Protein AF-A0A955K442-F1 (afdb_monomer_lite)

Radius of gyration: 13.96 Å; chains: 1; bounding box: 40×21×34 Å

pLDDT: mean 75.68, std 18.74, range [34.56, 96.56]

Structure (mmCIF, N/CA/C/O backbone):
data_AF-A0A955K442-F1
#
_entry.id   AF-A0A955K442-F1
#
loop_
_atom_site.group_PDB
_atom_site.id
_atom_site.type_symbol
_atom_site.label_atom_id
_atom_site.label_alt_id
_atom_site.label_comp_id
_atom_site.label_asym_id
_atom_site.label_entity_id
_atom_site.label_seq_id
_atom_site.pdbx_PDB_ins_code
_atom_site.Cartn_x
_atom_site.Cartn_y
_atom_site.Cartn_z
_atom_site.occupancy
_atom_site.B_iso_or_equiv
_atom_site.auth_seq_id
_atom_site.auth_comp_id
_atom_site.auth_asym_id
_atom_site.auth_atom_id
_atom_site.pdbx_PDB_model_num
ATOM 1 N N . MET A 1 1 ? -27.510 1.764 13.746 1.00 43.03 1 MET A N 1
ATOM 2 C CA . MET A 1 1 ? -26.355 2.113 12.890 1.00 43.03 1 MET A CA 1
ATOM 3 C C . MET A 1 1 ? -25.249 1.118 13.201 1.00 43.03 1 MET A C 1
ATOM 5 O O . MET A 1 1 ? -24.971 0.928 14.379 1.00 43.03 1 MET A O 1
ATOM 9 N N . VAL A 1 2 ? -24.709 0.406 12.210 1.00 51.31 2 VAL A N 1
ATOM 10 C CA . VAL A 1 2 ? -23.660 -0.600 12.453 1.00 51.31 2 VAL A CA 1
ATOM 11 C C . VAL A 1 2 ? -22.365 0.135 12.782 1.00 51.31 2 VAL A C 1
ATOM 13 O O . VAL A 1 2 ? -21.909 0.962 11.998 1.00 51.31 2 VAL A O 1
ATOM 16 N N . ALA A 1 3 ? -21.808 -0.121 13.963 1.00 69.44 3 ALA A N 1
ATOM 17 C CA . ALA A 1 3 ? -20.492 0.388 14.316 1.00 69.44 3 ALA A CA 1
ATOM 18 C C . ALA A 1 3 ? -19.444 -0.368 13.494 1.00 69.44 3 ALA A C 1
ATOM 20 O O . ALA A 1 3 ? -19.390 -1.596 13.560 1.00 69.44 3 ALA A O 1
ATOM 21 N N . ILE A 1 4 ? -18.637 0.366 12.729 1.00 74.06 4 ILE A N 1
ATOM 22 C CA . ILE A 1 4 ? -17.486 -0.179 12.005 1.00 74.06 4 ILE A CA 1
ATOM 23 C C . ILE A 1 4 ? -16.515 -0.741 13.045 1.00 74.06 4 ILE A C 1
ATOM 25 O O . ILE A 1 4 ? -16.076 -0.008 13.933 1.00 74.06 4 ILE A O 1
ATOM 29 N N . LYS A 1 5 ? -16.217 -2.043 12.970 1.00 80.25 5 LYS A N 1
ATOM 30 C CA . LYS A 1 5 ? -15.370 -2.724 13.969 1.00 80.25 5 LYS A CA 1
ATOM 31 C C . LYS A 1 5 ? -13.932 -2.926 13.514 1.00 80.25 5 LYS A C 1
ATOM 33 O O . LYS A 1 5 ? -13.067 -3.151 14.355 1.00 80.25 5 LYS A O 1
ATOM 38 N N . ARG A 1 6 ? -13.688 -2.871 12.206 1.00 82.31 6 ARG A N 1
ATOM 39 C CA . ARG A 1 6 ? -12.390 -3.146 11.587 1.00 82.31 6 ARG A CA 1
ATOM 40 C C . ARG A 1 6 ? -12.095 -2.132 10.488 1.00 82.31 6 ARG A C 1
ATOM 42 O O . ARG A 1 6 ? -13.026 -1.621 9.865 1.00 82.31 6 ARG A O 1
ATOM 49 N N . PHE A 1 7 ? -10.821 -1.852 10.236 1.00 80.19 7 PHE A N 1
ATOM 50 C CA . PHE A 1 7 ? -10.436 -0.846 9.248 1.00 80.19 7 PHE A CA 1
ATOM 51 C C . PHE A 1 7 ? -10.780 -1.284 7.817 1.00 80.19 7 PHE A C 1
ATOM 53 O O . PHE A 1 7 ? -11.056 -0.446 6.967 1.00 80.19 7 PHE A O 1
ATOM 60 N N . GLU A 1 8 ? -10.853 -2.586 7.547 1.00 86.50 8 GLU A N 1
ATOM 61 C CA . GLU A 1 8 ? -11.182 -3.144 6.232 1.00 86.50 8 GLU A CA 1
ATOM 62 C C . GLU A 1 8 ? -12.628 -2.862 5.806 1.00 86.50 8 GLU A C 1
ATOM 64 O O . GLU A 1 8 ? -12.987 -2.975 4.632 1.00 86.50 8 GLU A O 1
ATOM 69 N N . GLU A 1 9 ? -13.486 -2.495 6.757 1.00 83.38 9 GLU A N 1
ATOM 70 C CA . GLU A 1 9 ? -14.862 -2.081 6.494 1.00 83.38 9 GLU A CA 1
ATOM 71 C C . GLU A 1 9 ? -14.940 -0.619 6.018 1.00 83.38 9 GLU A C 1
ATOM 73 O O . GLU A 1 9 ? -15.954 -0.224 5.435 1.00 83.38 9 GLU A O 1
ATOM 78 N N . LEU A 1 10 ? -13.868 0.165 6.186 1.00 83.00 10 LEU A N 1
ATOM 79 C CA . LEU A 1 10 ? -13.785 1.547 5.725 1.00 83.00 10 LEU A CA 1
ATOM 80 C C . LEU A 1 10 ? -13.734 1.619 4.197 1.00 83.00 10 LEU A C 1
ATOM 82 O O . LEU A 1 10 ? -12.870 1.019 3.560 1.00 83.00 10 LEU A O 1
ATOM 86 N N . VAL A 1 11 ? -14.610 2.439 3.609 1.00 83.75 11 VAL A N 1
ATOM 87 C CA . VAL A 1 11 ? -14.597 2.726 2.161 1.00 83.75 11 VAL A CA 1
ATOM 88 C C . VAL A 1 11 ? -13.234 3.266 1.732 1.00 83.75 11 VAL A C 1
ATOM 90 O O . VAL A 1 11 ? -12.655 2.771 0.775 1.00 83.75 11 VAL A O 1
ATOM 93 N N . VAL A 1 12 ? -12.673 4.192 2.510 1.00 80.56 12 VAL A N 1
ATOM 94 C CA . VAL A 1 12 ? -11.359 4.787 2.244 1.00 80.56 12 VAL A CA 1
ATOM 95 C C . VAL A 1 12 ? -10.217 3.763 2.221 1.00 80.56 12 VAL A C 1
ATOM 97 O O . VAL A 1 12 ? -9.312 3.862 1.393 1.00 80.56 12 VAL A O 1
ATOM 100 N N . TRP A 1 13 ? -10.262 2.747 3.087 1.00 86.31 13 TRP A N 1
ATOM 101 C CA . TRP A 1 13 ? -9.249 1.692 3.089 1.00 86.31 13 TRP A CA 1
ATOM 102 C C . TRP A 1 13 ? -9.387 0.800 1.852 1.00 86.31 13 TRP A C 1
ATOM 104 O O . TRP A 1 13 ? -8.386 0.458 1.226 1.00 86.31 13 TRP A O 1
ATOM 114 N N . LYS A 1 14 ? -10.626 0.483 1.451 1.00 87.12 14 LYS A N 1
ATOM 115 C CA . LYS A 1 14 ? -10.906 -0.273 0.221 1.00 87.12 14 LYS A CA 1
ATOM 116 C C . LYS A 1 14 ? -10.425 0.484 -1.018 1.00 87.12 14 LYS A C 1
ATOM 118 O O . LYS A 1 14 ? -9.727 -0.101 -1.833 1.00 87.12 14 LYS A O 1
ATOM 123 N N . GLU A 1 15 ? -10.723 1.777 -1.127 1.00 86.62 15 GLU A N 1
ATOM 124 C CA . GLU A 1 15 ? -10.249 2.616 -2.238 1.00 86.62 15 GLU A CA 1
ATOM 125 C C . GLU A 1 15 ? -8.718 2.710 -2.271 1.00 86.62 15 GLU A C 1
ATOM 127 O O . GLU A 1 15 ? -8.110 2.576 -3.331 1.00 86.62 15 GLU A O 1
ATOM 132 N N . SER A 1 16 ? -8.075 2.852 -1.107 1.00 85.31 16 SER A N 1
ATOM 133 C CA . SER A 1 16 ? -6.609 2.854 -1.009 1.00 85.31 16 SER A CA 1
ATOM 134 C C . SER A 1 16 ? -6.000 1.515 -1.438 1.00 85.31 16 SER A C 1
ATOM 136 O O . SER A 1 16 ? -4.957 1.492 -2.088 1.00 85.31 16 SER A O 1
ATOM 138 N N . LYS A 1 17 ? -6.653 0.391 -1.120 1.00 91.69 17 LYS A N 1
ATOM 139 C CA . LYS A 1 17 ? -6.234 -0.940 -1.574 1.00 91.69 17 LYS A CA 1
ATOM 140 C C . LYS A 1 17 ? -6.339 -1.081 -3.095 1.00 91.69 17 LYS A C 1
ATOM 142 O O . LYS A 1 17 ? -5.404 -1.587 -3.712 1.00 91.69 17 LYS A O 1
ATOM 147 N N . GLU A 1 18 ? -7.435 -0.623 -3.699 1.00 90.75 18 GLU A N 1
ATOM 148 C CA . GLU A 1 18 ? -7.592 -0.629 -5.161 1.00 90.75 18 GLU A CA 1
ATOM 149 C C . GLU A 1 18 ? -6.534 0.250 -5.845 1.00 90.75 18 GLU A C 1
ATOM 151 O O . GLU A 1 18 ? -5.953 -0.153 -6.852 1.00 90.75 18 GLU A O 1
ATOM 156 N N . LEU A 1 19 ? -6.200 1.407 -5.260 1.00 87.62 19 LEU A N 1
ATOM 157 C CA . LEU A 1 19 ? -5.115 2.263 -5.747 1.00 87.62 19 LEU A CA 1
ATOM 158 C C . LEU A 1 19 ? -3.761 1.541 -5.724 1.00 87.62 19 LEU A C 1
ATOM 160 O O . LEU A 1 19 ? -3.012 1.609 -6.697 1.00 87.62 19 LEU A O 1
ATOM 164 N N . VAL A 1 20 ? -3.449 0.827 -4.638 1.00 92.69 20 VAL A N 1
ATOM 165 C CA . VAL A 1 20 ? -2.225 0.017 -4.548 1.00 92.69 20 VAL A CA 1
ATOM 166 C C . VAL A 1 20 ? -2.192 -1.011 -5.679 1.00 92.69 20 VAL A C 1
ATOM 168 O O . VAL A 1 20 ? -1.203 -1.073 -6.405 1.00 92.69 20 VAL A O 1
ATOM 171 N N . ILE A 1 21 ? -3.272 -1.774 -5.876 1.00 94.50 21 ILE A N 1
ATOM 172 C CA . ILE A 1 21 ? -3.366 -2.785 -6.943 1.00 94.50 21 ILE A CA 1
ATOM 173 C C . ILE A 1 21 ? -3.142 -2.150 -8.322 1.00 94.50 21 ILE A C 1
ATOM 175 O O . ILE A 1 21 ? -2.352 -2.668 -9.111 1.00 94.50 21 ILE A O 1
ATOM 179 N N . MET A 1 22 ? -3.775 -1.007 -8.589 1.00 93.69 22 MET A N 1
ATOM 180 C CA . MET A 1 22 ? -3.625 -0.277 -9.847 1.00 93.69 22 MET A CA 1
ATOM 181 C C . MET A 1 22 ? -2.178 0.175 -10.083 1.00 93.69 22 MET A C 1
ATOM 183 O O . MET A 1 22 ? -1.659 0.013 -11.183 1.00 93.69 22 MET A O 1
ATOM 187 N N . ILE A 1 23 ? -1.500 0.696 -9.058 1.00 89.88 23 ILE A N 1
ATOM 188 C CA . ILE A 1 23 ? -0.096 1.121 -9.156 1.00 89.88 23 ILE A CA 1
ATOM 189 C C . ILE A 1 23 ? 0.821 -0.078 -9.431 1.00 89.88 23 ILE A C 1
ATOM 191 O O . ILE A 1 23 ? 1.716 0.016 -10.273 1.00 89.88 23 ILE A O 1
ATOM 195 N N . TYR A 1 24 ? 0.576 -1.223 -8.788 1.00 93.62 24 TYR A N 1
ATOM 196 C CA . TYR A 1 24 ? 1.311 -2.457 -9.077 1.00 93.62 24 TYR A CA 1
ATOM 197 C C . TYR A 1 24 ? 1.148 -2.908 -10.535 1.00 93.62 24 TYR A C 1
ATOM 199 O O . TYR A 1 24 ? 2.130 -3.350 -11.138 1.00 93.62 24 TYR A O 1
ATOM 207 N N . ASP A 1 25 ? -0.060 -2.789 -11.092 1.00 95.31 25 ASP A N 1
ATOM 208 C CA . ASP A 1 25 ? -0.361 -3.168 -12.475 1.00 95.31 25 ASP A CA 1
ATOM 209 C C . ASP A 1 25 ? 0.264 -2.197 -13.490 1.00 95.31 25 ASP A C 1
ATOM 211 O O . ASP A 1 25 ? 0.992 -2.627 -14.383 1.00 95.31 25 ASP A O 1
ATOM 215 N N . ILE A 1 26 ? 0.107 -0.883 -13.287 1.00 92.38 26 ILE A N 1
ATOM 216 C CA . ILE A 1 26 ? 0.722 0.159 -14.133 1.00 92.38 26 ILE A CA 1
ATOM 217 C C . ILE A 1 26 ? 2.247 0.001 -14.179 1.00 92.38 26 ILE A C 1
ATOM 219 O O . ILE A 1 26 ? 2.873 0.141 -15.230 1.00 92.38 26 ILE A O 1
ATOM 223 N N . LEU A 1 27 ? 2.867 -0.315 -13.041 1.00 94.00 27 LEU A N 1
ATOM 224 C CA . LEU A 1 27 ? 4.319 -0.446 -12.928 1.00 94.00 27 LEU A CA 1
ATOM 225 C C . LEU A 1 27 ? 4.822 -1.861 -13.227 1.00 94.00 27 LEU A C 1
ATOM 227 O O . LEU A 1 27 ? 6.009 -2.143 -13.013 1.00 94.00 27 LEU A O 1
ATOM 231 N N . LYS A 1 28 ? 3.966 -2.776 -13.695 1.00 93.94 28 LYS A N 1
ATOM 232 C CA . LYS A 1 28 ? 4.332 -4.176 -13.938 1.00 93.94 28 LYS A CA 1
ATOM 233 C C . LYS A 1 28 ? 5.549 -4.296 -14.853 1.00 93.94 28 LYS A C 1
ATOM 235 O O . LYS A 1 28 ? 6.515 -4.951 -14.459 1.00 93.94 28 LYS A O 1
ATOM 240 N N . ASP A 1 29 ? 5.543 -3.559 -15.962 1.00 93.44 29 ASP A N 1
ATOM 241 C CA . ASP A 1 29 ? 6.591 -3.579 -16.993 1.00 93.44 29 ASP A CA 1
ATOM 242 C C . ASP A 1 29 ? 7.621 -2.438 -16.857 1.00 93.44 29 ASP A C 1
ATOM 244 O O . ASP A 1 29 ? 8.533 -2.304 -17.679 1.00 93.44 29 ASP A O 1
ATOM 248 N N . CYS A 1 30 ? 7.520 -1.622 -15.800 1.00 93.88 30 CYS A N 1
ATOM 249 C CA . CYS A 1 30 ? 8.495 -0.574 -15.508 1.00 93.88 30 CYS A CA 1
ATOM 250 C C . CYS A 1 30 ? 9.862 -1.193 -15.162 1.00 93.88 30 CYS A C 1
ATOM 252 O O . CYS A 1 30 ? 9.985 -1.987 -14.224 1.00 93.88 30 CYS A O 1
ATOM 254 N N . ARG A 1 31 ? 10.900 -0.820 -15.924 1.00 95.50 31 ARG A N 1
ATOM 255 C CA . ARG A 1 31 ? 12.279 -1.310 -15.739 1.00 95.50 31 ARG A CA 1
ATOM 256 C C . ARG A 1 31 ? 13.059 -0.537 -14.676 1.00 95.50 31 ARG A C 1
ATOM 258 O O . ARG A 1 31 ? 14.046 -1.062 -14.160 1.00 95.50 31 ARG A O 1
ATOM 265 N N . ASP A 1 32 ? 12.620 0.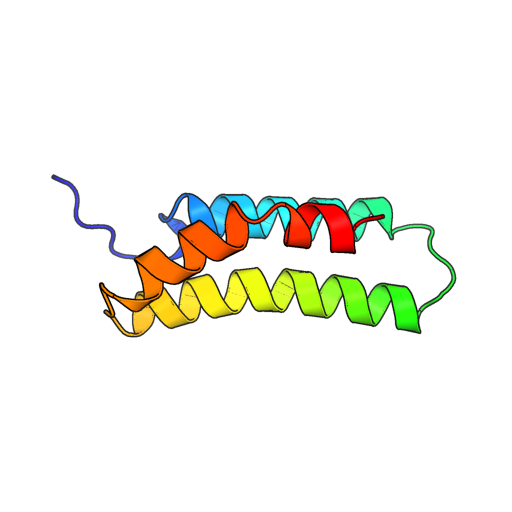675 -14.347 1.00 96.56 32 ASP A N 1
ATOM 266 C CA . ASP A 1 32 ? 13.197 1.470 -13.267 1.00 96.56 32 ASP A CA 1
ATOM 267 C C . ASP A 1 32 ? 12.712 0.925 -11.918 1.00 96.56 32 ASP A C 1
ATOM 269 O O . ASP A 1 32 ? 11.575 1.137 -11.485 1.00 96.56 32 ASP A O 1
ATOM 273 N N . ARG A 1 33 ? 13.589 0.157 -11.267 1.00 93.12 33 ARG A N 1
ATOM 274 C CA . ARG A 1 33 ? 13.273 -0.516 -10.006 1.00 93.12 33 ARG A CA 1
ATOM 275 C C . ARG A 1 33 ? 13.151 0.457 -8.839 1.00 93.12 33 ARG A C 1
ATOM 277 O O . ARG A 1 33 ? 12.347 0.195 -7.944 1.00 93.12 33 ARG A O 1
ATOM 284 N N . ASP A 1 34 ? 13.899 1.554 -8.852 1.00 94.44 34 ASP A N 1
ATOM 285 C CA . ASP A 1 34 ? 13.896 2.521 -7.756 1.00 94.44 34 ASP A CA 1
ATOM 286 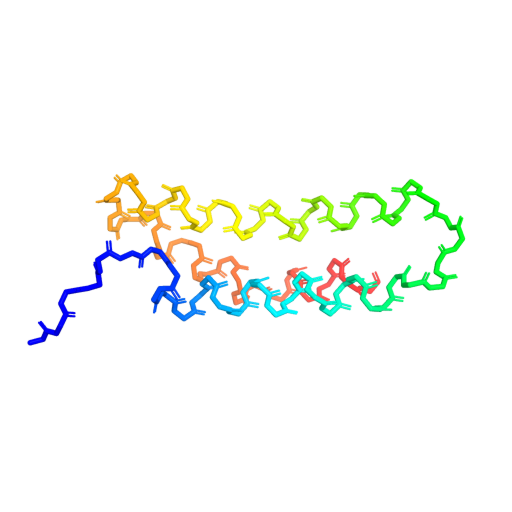C C . ASP A 1 34 ? 12.637 3.377 -7.814 1.00 94.44 34 ASP A C 1
ATOM 288 O O . ASP A 1 34 ? 11.944 3.514 -6.803 1.00 94.44 34 ASP A O 1
ATOM 292 N N . PHE A 1 35 ? 12.267 3.850 -9.006 1.00 90.88 35 PHE A N 1
ATOM 293 C CA . PHE A 1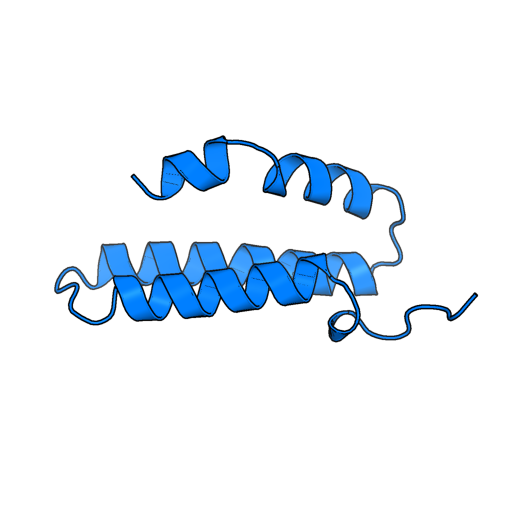 35 ? 11.000 4.540 -9.231 1.00 90.88 35 PHE A CA 1
ATOM 294 C C . PHE A 1 35 ? 9.804 3.651 -8.872 1.00 90.88 35 PHE A C 1
ATOM 296 O O . PHE A 1 35 ? 8.931 4.043 -8.090 1.00 90.88 35 PHE A O 1
ATOM 303 N N . LYS A 1 36 ? 9.807 2.400 -9.355 1.00 92.94 36 LYS A N 1
ATOM 304 C CA . LYS A 1 36 ? 8.767 1.417 -9.029 1.00 92.94 36 LYS A CA 1
ATOM 305 C C . LYS A 1 36 ? 8.655 1.170 -7.526 1.00 92.94 36 LYS A C 1
ATOM 307 O O . LYS A 1 36 ? 7.551 1.076 -6.990 1.00 92.94 36 LYS A O 1
ATOM 312 N N . SER A 1 37 ? 9.785 1.047 -6.836 1.00 92.00 37 SER A N 1
ATOM 313 C CA . SER A 1 37 ? 9.824 0.852 -5.385 1.00 92.00 37 SER A CA 1
ATOM 314 C C . SER A 1 37 ? 9.245 2.057 -4.642 1.00 92.00 37 SER A C 1
ATOM 316 O O . SER A 1 37 ? 8.418 1.884 -3.746 1.00 92.00 37 SER A O 1
ATOM 318 N N . GLN A 1 38 ? 9.616 3.277 -5.039 1.00 92.25 38 GLN A N 1
ATOM 319 C CA . GLN A 1 38 ? 9.131 4.504 -4.408 1.00 92.25 38 GLN A CA 1
ATOM 320 C C . GLN A 1 38 ? 7.614 4.663 -4.543 1.00 92.25 38 GLN A C 1
ATOM 322 O O . GLN A 1 38 ? 6.942 4.884 -3.535 1.00 92.25 38 GLN A O 1
ATOM 327 N N . LEU A 1 39 ? 7.062 4.465 -5.743 1.00 91.88 39 LEU A N 1
ATOM 328 C CA . LEU A 1 39 ? 5.618 4.569 -5.964 1.00 91.88 39 LEU A CA 1
ATOM 329 C C . LEU A 1 39 ? 4.825 3.487 -5.224 1.00 91.88 39 LEU A C 1
ATOM 331 O O . LEU A 1 39 ? 3.841 3.802 -4.555 1.00 91.88 39 LEU A O 1
ATOM 335 N N . ASN A 1 40 ? 5.278 2.230 -5.261 1.00 92.62 40 ASN A N 1
ATOM 336 C CA . ASN A 1 40 ? 4.620 1.155 -4.512 1.00 92.62 40 ASN A CA 1
ATOM 337 C C . ASN A 1 40 ? 4.630 1.433 -3.001 1.00 92.62 40 ASN A C 1
ATOM 339 O O . ASN A 1 40 ? 3.616 1.256 -2.325 1.00 92.62 40 ASN A O 1
ATOM 343 N N . ARG A 1 41 ? 5.757 1.910 -2.456 1.00 92.75 41 ARG A N 1
ATOM 344 C CA . ARG A 1 41 ? 5.865 2.257 -1.031 1.00 92.75 41 ARG A CA 1
ATOM 345 C C . ARG A 1 41 ? 4.983 3.444 -0.656 1.00 92.75 41 ARG A C 1
ATOM 347 O O . ARG A 1 41 ? 4.378 3.413 0.414 1.00 92.75 41 ARG A O 1
ATOM 354 N N . ALA A 1 42 ? 4.883 4.457 -1.515 1.00 90.31 42 ALA A N 1
ATOM 355 C CA . ALA A 1 42 ? 3.988 5.591 -1.302 1.00 90.31 42 ALA A CA 1
ATOM 356 C C . ALA A 1 42 ? 2.519 5.139 -1.258 1.00 90.31 42 ALA A C 1
ATOM 358 O O . ALA A 1 42 ? 1.803 5.476 -0.316 1.00 90.31 42 ALA A O 1
ATOM 359 N N . ALA A 1 43 ? 2.097 4.298 -2.207 1.00 88.75 43 ALA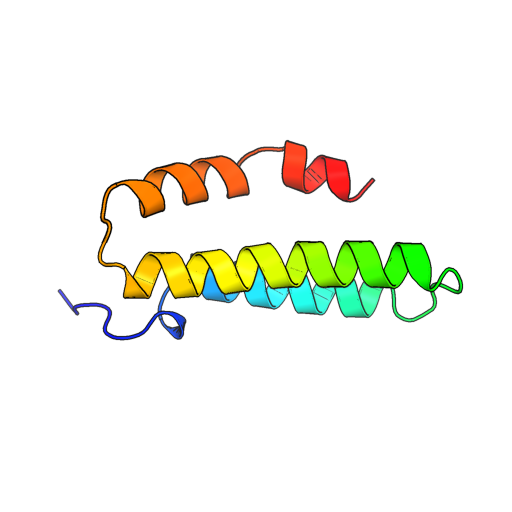 A N 1
ATOM 360 C CA . ALA A 1 43 ? 0.742 3.752 -2.255 1.00 88.75 43 ALA A CA 1
ATOM 361 C C . ALA A 1 43 ? 0.399 2.919 -1.008 1.00 88.75 43 ALA A C 1
ATOM 363 O O . ALA A 1 43 ? -0.636 3.122 -0.372 1.00 88.75 43 ALA A O 1
ATOM 364 N 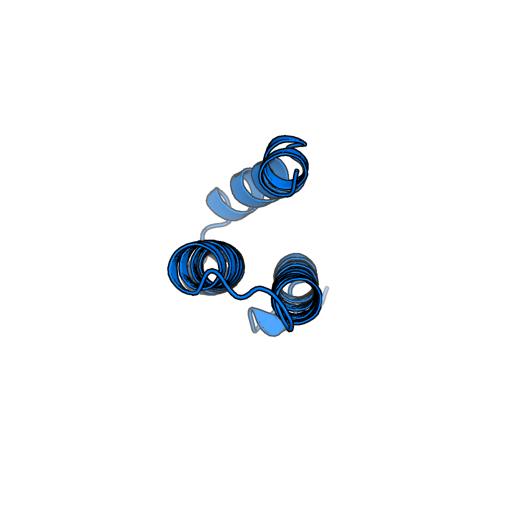N . ILE A 1 44 ? 1.302 2.015 -0.609 1.00 91.00 44 ILE A N 1
ATOM 365 C CA . ILE A 1 44 ? 1.133 1.186 0.593 1.00 91.00 44 ILE A CA 1
ATOM 366 C C . ILE A 1 44 ? 1.079 2.053 1.857 1.00 91.00 44 ILE A C 1
ATOM 368 O O . ILE A 1 44 ? 0.297 1.766 2.762 1.00 91.00 44 ILE A O 1
ATOM 372 N N . SER A 1 45 ? 1.865 3.131 1.920 1.00 90.56 45 SER A N 1
ATOM 373 C CA . SER A 1 45 ? 1.854 4.066 3.050 1.00 90.56 45 SER A CA 1
ATOM 374 C C . SER A 1 45 ? 0.473 4.696 3.258 1.00 90.56 45 SER A C 1
ATOM 376 O O . SER A 1 45 ? -0.015 4.743 4.384 1.00 90.56 45 SER A O 1
ATOM 378 N N . VAL A 1 46 ? -0.212 5.112 2.187 1.00 85.25 46 VAL A N 1
ATOM 379 C CA . VAL A 1 46 ? -1.583 5.660 2.261 1.00 85.25 46 VAL A CA 1
ATOM 380 C C . VAL A 1 46 ? -2.555 4.637 2.867 1.00 85.25 46 VAL A C 1
ATOM 382 O O . VAL A 1 46 ? -3.298 4.949 3.802 1.00 85.25 46 VAL A O 1
ATOM 385 N N . MET A 1 47 ? -2.508 3.391 2.389 1.00 87.19 47 MET A N 1
ATOM 386 C CA . MET A 1 47 ? -3.351 2.307 2.902 1.00 87.19 47 MET A CA 1
ATOM 387 C C . MET A 1 47 ? -3.060 1.997 4.382 1.00 87.19 47 MET A C 1
ATOM 389 O O . MET A 1 47 ? -3.993 1.867 5.178 1.00 87.19 47 MET A O 1
ATOM 393 N N . ASN A 1 48 ? -1.783 1.932 4.773 1.00 87.88 48 ASN A N 1
ATOM 394 C CA . ASN A 1 48 ? -1.374 1.635 6.148 1.00 87.88 48 ASN A CA 1
ATOM 395 C C . ASN A 1 48 ? -1.733 2.764 7.120 1.00 87.88 48 ASN A C 1
ATOM 397 O O . ASN A 1 48 ? -2.275 2.488 8.186 1.00 87.88 48 ASN A O 1
ATOM 401 N N . ASN A 1 49 ? -1.521 4.027 6.737 1.00 84.56 49 ASN A N 1
ATOM 402 C CA . ASN A 1 49 ? -1.907 5.179 7.558 1.00 84.56 49 ASN A CA 1
ATOM 403 C C . ASN A 1 49 ? -3.425 5.227 7.796 1.00 84.56 49 ASN A C 1
ATOM 405 O O . ASN A 1 49 ? -3.875 5.629 8.868 1.00 84.56 49 ASN A O 1
ATOM 409 N N . THR A 1 50 ? -4.224 4.769 6.826 1.00 81.88 50 THR A N 1
ATOM 410 C CA . THR A 1 50 ? -5.681 4.642 6.990 1.00 81.88 50 THR A CA 1
ATOM 411 C C . THR A 1 50 ? -6.042 3.592 8.044 1.00 81.88 50 THR A C 1
ATOM 413 O O . THR A 1 50 ? -6.916 3.830 8.880 1.00 81.88 50 THR A O 1
ATOM 416 N N . ALA A 1 51 ? -5.371 2.436 8.018 1.00 85.12 51 ALA A N 1
ATOM 417 C CA . ALA A 1 51 ? -5.582 1.369 8.994 1.00 85.12 51 ALA A CA 1
ATOM 418 C C . ALA A 1 51 ? -5.133 1.794 10.401 1.00 85.12 51 ALA A C 1
ATOM 420 O O . ALA A 1 51 ? -5.888 1.665 11.363 1.00 85.12 51 ALA A O 1
ATOM 421 N N . GLU A 1 52 ? -3.952 2.398 10.511 1.00 82.94 52 GLU A N 1
ATOM 422 C CA . GLU A 1 52 ? -3.411 2.885 11.779 1.00 82.94 52 GLU A CA 1
ATOM 423 C C . GLU A 1 52 ? -4.272 4.008 12.383 1.00 82.94 52 GLU A C 1
ATOM 425 O O . GLU A 1 52 ? -4.583 3.993 13.576 1.00 82.94 52 GLU A O 1
ATOM 430 N N . GLY A 1 53 ? -4.727 4.962 11.563 1.00 79.06 53 GLY A N 1
ATOM 431 C CA . GLY A 1 53 ? -5.619 6.039 12.000 1.00 79.06 53 GLY A CA 1
ATOM 432 C C . GLY A 1 53 ? -6.974 5.531 12.511 1.00 79.06 53 GLY A C 1
ATOM 433 O O . GLY A 1 53 ? -7.546 6.112 13.438 1.00 79.06 53 GLY A O 1
ATOM 434 N N . PHE A 1 54 ? -7.472 4.421 11.957 1.00 79.38 54 PHE A N 1
ATOM 435 C CA . PHE A 1 54 ? -8.671 3.745 12.453 1.00 79.38 54 PHE A CA 1
ATOM 436 C C . PHE A 1 54 ? -8.447 3.122 13.837 1.00 79.38 54 PHE A C 1
ATOM 438 O O . PHE A 1 54 ? -9.252 3.332 14.749 1.00 79.38 54 PHE A O 1
ATOM 445 N N . GLU A 1 55 ? -7.340 2.399 14.024 1.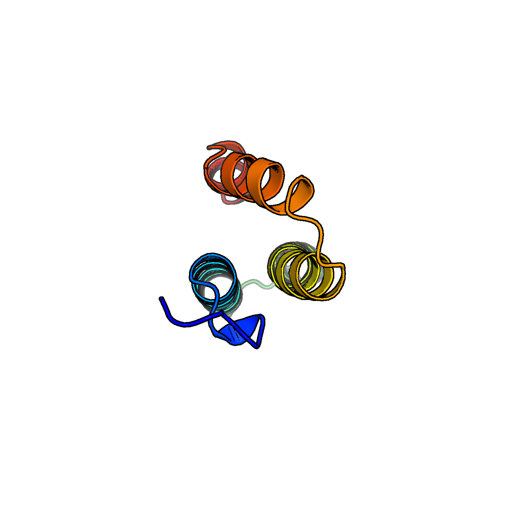00 77.06 55 GLU A N 1
ATOM 446 C CA . GLU A 1 55 ? -7.006 1.755 15.302 1.00 77.06 55 GLU A CA 1
ATOM 447 C C . GLU A 1 55 ? -6.770 2.769 16.428 1.00 77.06 55 GLU A C 1
ATOM 449 O O . GLU A 1 55 ? -7.146 2.529 17.579 1.00 77.06 55 GLU A O 1
ATOM 454 N N . ARG A 1 56 ? -6.244 3.953 16.094 1.00 72.75 56 ARG A N 1
ATOM 455 C CA . ARG A 1 56 ? -6.015 5.055 17.043 1.00 72.75 56 ARG A CA 1
ATOM 456 C C . ARG A 1 56 ? -7.299 5.760 17.526 1.00 72.75 56 ARG A C 1
ATOM 458 O O . ARG A 1 56 ? -7.208 6.685 18.330 1.00 72.75 56 ARG A O 1
ATOM 465 N N . LYS A 1 57 ? -8.503 5.336 17.097 1.00 63.81 57 LYS A N 1
ATOM 466 C CA . LYS A 1 57 ? -9.829 5.864 17.526 1.00 63.81 57 LYS A CA 1
ATOM 467 C C . LYS A 1 57 ? -9.990 7.394 17.402 1.00 63.81 57 LYS A C 1
ATOM 469 O O . LYS A 1 57 ? -10.825 8.007 18.073 1.00 63.81 57 LYS A O 1
ATOM 474 N N . SER A 1 58 ? -9.216 8.026 16.525 1.00 56.31 58 SER A N 1
ATOM 475 C CA . SER A 1 58 ? -9.139 9.479 16.371 1.00 56.31 58 SER A CA 1
ATOM 476 C C . SER A 1 58 ? -10.147 9.970 15.323 1.00 56.31 58 SER A C 1
ATOM 478 O O . SER A 1 58 ? -9.883 10.036 14.126 1.00 56.31 58 SER A O 1
ATOM 480 N N . ASN A 1 59 ? -11.338 10.377 15.777 1.00 56.66 59 ASN A N 1
ATOM 481 C CA . ASN A 1 59 ? -12.389 10.984 14.934 1.00 56.66 59 ASN A CA 1
ATOM 482 C C . ASN A 1 59 ? -11.961 12.291 14.219 1.00 56.66 59 ASN A C 1
ATOM 484 O O . ASN A 1 59 ? -12.719 12.841 13.410 1.00 56.66 59 ASN A O 1
ATOM 488 N N . LYS A 1 60 ? -10.793 12.851 14.565 1.00 54.16 60 LYS A N 1
ATOM 489 C CA . LYS A 1 60 ? -10.302 14.140 14.057 1.00 54.16 60 LYS A CA 1
ATOM 490 C C . LYS A 1 60 ? -9.320 13.969 12.894 1.00 54.16 60 LYS A C 1
ATOM 492 O O . LYS A 1 60 ? -9.461 14.684 11.907 1.00 54.16 60 LYS A O 1
ATOM 497 N N . GLU A 1 61 ? -8.417 12.989 12.956 1.00 53.28 61 GLU A N 1
ATOM 498 C CA . GLU A 1 61 ? -7.460 12.700 11.869 1.00 53.28 61 GLU A CA 1
ATOM 499 C C . GLU A 1 61 ? -8.154 12.090 10.642 1.00 53.28 61 GLU A C 1
ATOM 501 O O . GLU A 1 61 ? -7.811 12.401 9.502 1.00 53.28 61 GLU A O 1
ATOM 506 N N . PHE A 1 62 ? -9.232 11.331 10.862 1.00 54.44 62 PHE A N 1
ATOM 507 C CA . PHE A 1 62 ? -10.011 10.694 9.798 1.00 54.44 62 PHE A CA 1
ATOM 508 C C . PHE A 1 62 ? -10.600 11.690 8.778 1.00 54.44 62 PHE A C 1
ATOM 510 O O . PHE A 1 62 ? -10.696 11.400 7.585 1.00 54.44 62 PHE A O 1
ATOM 517 N N . ARG A 1 63 ? -10.971 12.898 9.231 1.00 55.56 63 ARG A N 1
ATOM 518 C CA . ARG A 1 63 ? -11.490 13.968 8.360 1.00 55.56 63 ARG A CA 1
ATOM 519 C C . ARG A 1 63 ? -10.399 14.647 7.534 1.00 55.56 63 ARG A C 1
ATOM 521 O O . ARG A 1 63 ? -10.666 15.010 6.395 1.00 55.56 63 ARG A O 1
ATOM 528 N N . GLN A 1 64 ? -9.192 14.799 8.078 1.00 51.50 64 GLN A N 1
ATOM 529 C CA . GLN A 1 64 ? -8.062 15.380 7.343 1.00 51.50 64 GLN A CA 1
ATOM 530 C C . GLN A 1 64 ? -7.547 14.433 6.252 1.00 51.50 64 GLN A C 1
ATOM 532 O O . GLN A 1 64 ? -7.215 14.895 5.163 1.00 51.50 64 GLN A O 1
ATOM 537 N N . PHE A 1 65 ? -7.578 13.118 6.487 1.00 52.91 65 PHE A N 1
ATOM 538 C CA . PHE A 1 65 ? -7.186 12.131 5.476 1.00 52.91 65 PHE A CA 1
ATOM 539 C C . PHE A 1 65 ? -8.141 12.096 4.270 1.00 52.91 65 PHE A C 1
ATOM 541 O O . PHE A 1 65 ? -7.705 11.994 3.127 1.00 52.91 65 PHE A O 1
ATOM 548 N N . TYR A 1 66 ? -9.449 12.263 4.502 1.00 53.00 66 TYR A N 1
ATOM 549 C CA . TYR A 1 66 ? -10.444 12.348 3.424 1.00 53.00 66 TYR A CA 1
ATOM 550 C C . TYR A 1 66 ? -10.224 13.572 2.520 1.00 53.00 66 TYR A C 1
ATOM 552 O O . TYR A 1 66 ? -10.459 13.510 1.315 1.00 53.00 66 TYR A O 1
ATOM 560 N N . THR A 1 67 ? -9.745 14.680 3.094 1.00 52.16 67 THR A N 1
ATOM 561 C CA . THR A 1 67 ? -9.345 15.871 2.334 1.00 52.16 67 THR A CA 1
ATOM 562 C C . THR A 1 67 ? -8.070 15.619 1.531 1.00 52.16 67 THR A C 1
ATOM 564 O O . THR A 1 67 ? -8.022 16.015 0.374 1.00 52.16 67 THR A O 1
ATOM 567 N N . PHE A 1 68 ? -7.085 14.905 2.091 1.00 52.84 68 PHE A N 1
ATOM 568 C CA . PHE A 1 68 ? -5.853 14.527 1.384 1.00 52.84 68 PHE A CA 1
ATOM 569 C C . PHE A 1 68 ? -6.115 13.598 0.187 1.00 52.84 68 PHE A C 1
ATOM 571 O O . PHE A 1 68 ? -5.539 13.785 -0.876 1.00 52.84 68 PHE A O 1
ATOM 578 N N . LEU A 1 69 ? -7.037 12.638 0.312 1.00 49.78 69 LEU A N 1
ATOM 579 C CA . LEU A 1 69 ? -7.419 11.751 -0.798 1.00 49.78 69 LEU A CA 1
ATOM 580 C C . LEU A 1 69 ? -8.232 12.440 -1.895 1.00 49.78 69 LEU A C 1
ATOM 582 O O . LEU A 1 69 ? -8.181 12.031 -3.053 1.00 49.78 69 LEU A O 1
ATOM 586 N N . LYS A 1 70 ? -8.994 13.477 -1.540 1.00 52.41 70 LYS A N 1
ATOM 587 C CA . LYS A 1 70 ? -9.681 14.336 -2.512 1.00 52.41 70 LYS A CA 1
ATOM 588 C C . LYS A 1 70 ? -8.767 15.391 -3.119 1.00 52.41 70 LYS A C 1
ATOM 590 O O . LYS A 1 70 ? -9.202 16.092 -4.034 1.00 52.41 70 LYS A O 1
ATOM 595 N N . ASP A 1 71 ? -7.547 15.522 -2.610 1.00 48.28 71 ASP A N 1
ATOM 596 C CA . ASP A 1 71 ? -6.600 16.485 -3.122 1.00 48.28 71 ASP A CA 1
ATOM 597 C C . ASP A 1 71 ? -6.158 16.044 -4.527 1.00 48.28 71 ASP A C 1
ATOM 599 O O . ASP A 1 71 ? -5.619 14.940 -4.694 1.00 48.28 71 ASP A O 1
ATOM 603 N N . PRO A 1 72 ? -6.371 16.876 -5.561 1.00 49.03 72 PRO A N 1
ATOM 604 C CA . PRO A 1 72 ? -5.840 16.614 -6.889 1.00 49.03 72 PRO A CA 1
ATOM 605 C C . PRO A 1 72 ? -4.320 16.384 -6.888 1.00 49.03 72 PRO A C 1
ATOM 607 O O . PRO A 1 72 ? -3.831 15.772 -7.830 1.00 49.03 72 PRO A O 1
ATOM 610 N N . LEU A 1 73 ? -3.568 16.768 -5.849 1.00 42.41 73 LEU A N 1
ATOM 611 C CA . LEU A 1 73 ? -2.152 16.413 -5.696 1.00 42.41 73 LEU A CA 1
ATOM 612 C C . LEU A 1 73 ? -1.880 14.904 -5.733 1.00 42.41 73 LEU A C 1
ATOM 614 O O . LEU A 1 73 ? -0.923 14.498 -6.384 1.00 42.41 73 LEU A O 1
ATOM 618 N N . VAL A 1 74 ? -2.724 14.052 -5.141 1.00 50.56 74 VAL A N 1
ATOM 619 C CA . VAL A 1 74 ? -2.554 12.585 -5.253 1.00 50.56 74 VAL A CA 1
ATOM 620 C C . VAL A 1 74 ? -2.760 12.120 -6.700 1.00 50.56 74 VAL A C 1
ATOM 622 O O . VAL A 1 74 ? -2.118 11.176 -7.154 1.00 50.56 74 VAL A O 1
ATOM 625 N N . ARG A 1 75 ? -3.592 12.836 -7.465 1.00 44.12 75 ARG A N 1
ATOM 626 C CA . ARG A 1 75 ? -3.765 12.626 -8.907 1.00 44.12 75 ARG A CA 1
ATOM 627 C C . ARG A 1 75 ? -2.588 13.170 -9.728 1.00 44.12 75 ARG A C 1
ATOM 629 O O . ARG A 1 75 ? -2.300 12.612 -10.779 1.00 44.12 75 ARG A O 1
ATOM 636 N N . TYR A 1 76 ? -1.907 14.213 -9.253 1.00 38.66 76 TYR A N 1
ATOM 637 C CA . TYR A 1 76 ? -0.733 14.811 -9.902 1.00 38.66 76 TYR A CA 1
ATOM 638 C C . TYR A 1 76 ? 0.570 14.050 -9.640 1.00 38.66 76 TYR A C 1
ATOM 640 O O . TYR A 1 76 ? 1.424 14.042 -10.515 1.00 38.66 76 TYR A O 1
ATOM 648 N N . VAL A 1 77 ? 0.720 13.371 -8.496 1.00 42.75 77 VAL A N 1
ATOM 649 C CA . VAL A 1 77 ? 1.882 12.493 -8.219 1.00 42.75 77 VAL A CA 1
ATOM 650 C C . VAL A 1 77 ? 1.919 11.271 -9.162 1.00 42.75 77 VAL A C 1
ATOM 652 O O . VAL A 1 77 ? 2.931 10.581 -9.247 1.00 42.75 77 VAL A O 1
ATOM 655 N N . LEU A 1 78 ? 0.830 11.017 -9.895 1.00 40.38 78 LEU A N 1
ATOM 656 C CA . LEU A 1 78 ? 0.685 9.947 -10.887 1.00 40.38 78 LEU A CA 1
ATOM 657 C C . LEU A 1 78 ? 0.860 10.404 -12.354 1.00 40.38 78 LEU A C 1
ATOM 659 O O . LEU A 1 78 ? 0.627 9.589 -13.248 1.00 40.38 78 LEU A O 1
ATOM 663 N N . CYS A 1 79 ? 1.266 11.656 -12.607 1.00 34.56 79 CYS A N 1
ATOM 664 C CA . CYS A 1 79 ? 1.753 12.101 -13.921 1.00 34.56 79 CYS A CA 1
ATOM 665 C C . CYS A 1 79 ? 3.281 12.195 -13.939 1.00 34.56 79 CYS A C 1
ATOM 667 O O . CYS A 1 79 ? 3.846 12.764 -12.979 1.00 34.56 79 CYS A O 1
#

Foldseek 3Di:
DDDDPALVPDPQLVVLVVVLVVLCVVCVPPPPPVVSVVSNVVSVVLNVVSRVCVVVVDPPVNVVSVVVVVPCVVVVVVD

Sequence (79 aa):
MVAIKRFEELVVWKESKELVIMIYDILKDCRDRDFKSQLNRAAISVMNNTAEGFERKSNKEFRQFYTFLKDPLVRYVLC

Secondary structure (DSSP, 8-state):
-PPP-SGGG-HHHHHHHHHHHHHHHHTTT---HHHHHHHHHHHHHHHHHHHHHHHTT-TTHHHHHHHHHTSHHHHHTT-